Protein AF-A0A2K5KB95-F1 (afdb_monomer_lite)

pLDDT: mean 85.23, std 13.0, range [52.12, 96.81]

InterPro domains:
  IPR022812 Dynamin [PTHR11566] (14-64)
  IPR027417 P-loop containing nucleoside triphosphate hydrolase [G3DSA:3.40.50.300] (2-68)
  IPR027417 P-loop containing nucleoside triphosphate hydrolase [SSF52540] (10-69)
  IPR045063 Dynamin, N-terminal [PF00350] (38-68)

Radius of gyration: 21.18 Å; chains: 1; bounding box: 48×24×63 Å

Foldseek 3Di:
DDPVVVVVVVCVVVVVVVVVLVVCVVVVVCVVDPGDDDDDDDDPPPCSQVVCCVVVVDRDDDDDPPPPDDVVPPDD

Organism: Colobus angolensis palliatus (NCBI:txid336983)

Sequence (76 aa):
LDDNNLCSQYEEKVRPCIDLIDSLRALGVEQDLALPAIAVIGDQSSGKSSVLEALSGVVLPRGSVAHSYNPSRRIP

Structure (mmCIF, N/CA/C/O backbone):
data_AF-A0A2K5KB95-F1
#
_entry.id   AF-A0A2K5KB95-F1
#
loop_
_atom_site.group_PDB
_atom_site.id
_atom_site.type_symbol
_atom_site.label_atom_id
_atom_site.label_alt_id
_atom_site.label_comp_id
_atom_site.label_asym_id
_atom_site.label_entity_id
_atom_site.label_seq_id
_atom_site.pdbx_PDB_ins_code
_atom_site.Cartn_x
_atom_site.Cartn_y
_atom_site.Cartn_z
_atom_site.occupancy
_atom_site.B_iso_or_equiv
_atom_site.auth_seq_id
_atom_site.auth_comp_id
_atom_site.auth_asym_id
_atom_site.auth_atom_id
_atom_site.pdbx_PDB_model_num
ATOM 1 N N . LEU A 1 1 ? 27.823 -7.314 12.046 1.00 52.12 1 LEU A N 1
ATOM 2 C CA . LEU A 1 1 ? 26.682 -6.513 12.532 1.00 52.12 1 LEU A CA 1
ATOM 3 C C . LEU A 1 1 ? 25.490 -7.040 11.765 1.00 52.12 1 LEU A C 1
ATOM 5 O O . LEU A 1 1 ? 25.493 -6.927 10.551 1.00 52.12 1 LEU A O 1
ATOM 9 N N . ASP A 1 2 ? 24.602 -7.766 12.435 1.00 64.44 2 ASP A N 1
ATOM 10 C CA . ASP A 1 2 ? 23.555 -8.546 11.776 1.00 64.44 2 ASP A CA 1
ATOM 11 C C . ASP A 1 2 ? 22.410 -7.630 11.330 1.00 64.44 2 ASP A C 1
ATOM 13 O O . ASP A 1 2 ? 21.561 -7.253 12.139 1.00 64.44 2 ASP A O 1
ATOM 17 N N . ASP A 1 3 ? 22.374 -7.281 10.041 1.00 66.56 3 ASP A N 1
ATOM 18 C CA . ASP A 1 3 ? 21.318 -6.455 9.426 1.00 66.56 3 ASP A CA 1
ATOM 19 C C . ASP A 1 3 ? 19.901 -6.995 9.715 1.00 66.56 3 ASP A C 1
ATOM 21 O O . ASP A 1 3 ? 18.944 -6.236 9.874 1.00 66.56 3 ASP A O 1
ATOM 25 N N . ASN A 1 4 ? 19.783 -8.313 9.908 1.00 73.00 4 ASN A N 1
ATOM 26 C CA . ASN A 1 4 ? 18.543 -8.996 10.283 1.00 73.00 4 ASN A CA 1
ATOM 27 C C . ASN A 1 4 ? 17.963 -8.525 11.628 1.00 73.00 4 ASN A C 1
ATOM 29 O O . ASN A 1 4 ? 16.744 -8.470 11.791 1.00 73.00 4 ASN A O 1
ATOM 33 N N . ASN A 1 5 ? 18.811 -8.168 12.598 1.00 78.44 5 ASN A N 1
ATOM 34 C CA . ASN A 1 5 ? 18.354 -7.736 13.919 1.00 78.44 5 ASN A CA 1
ATOM 35 C C . ASN A 1 5 ? 17.791 -6.305 13.872 1.00 78.44 5 ASN A C 1
ATOM 37 O O . ASN A 1 5 ? 16.784 -6.003 14.511 1.00 78.44 5 ASN A O 1
ATOM 41 N N . LEU A 1 6 ? 18.401 -5.443 13.053 1.00 83.69 6 LEU A N 1
ATOM 42 C CA . LEU A 1 6 ? 17.933 -4.076 12.849 1.00 83.69 6 LEU A CA 1
ATOM 43 C C . LEU A 1 6 ? 16.579 -4.061 12.127 1.00 83.69 6 LEU A C 1
ATOM 45 O O . LEU A 1 6 ? 15.656 -3.393 12.589 1.00 83.69 6 LEU A O 1
ATOM 49 N N . CYS A 1 7 ? 16.432 -4.846 11.052 1.00 86.69 7 CYS A N 1
ATOM 50 C CA . CYS A 1 7 ? 15.158 -4.996 10.345 1.00 86.69 7 CYS A CA 1
ATOM 51 C C . CYS A 1 7 ? 14.032 -5.455 11.275 1.00 86.69 7 CYS A C 1
ATOM 53 O O . CYS A 1 7 ? 12.985 -4.816 11.296 1.00 86.69 7 CYS A O 1
ATOM 55 N N . SER A 1 8 ? 14.260 -6.488 12.093 1.00 88.62 8 SER A N 1
ATOM 56 C CA . SER A 1 8 ? 13.254 -6.984 13.042 1.00 88.62 8 SER A CA 1
ATOM 57 C C . SER A 1 8 ? 12.816 -5.912 14.048 1.00 88.62 8 SER A C 1
ATOM 59 O O . SER A 1 8 ? 11.624 -5.774 14.312 1.00 88.62 8 SER A O 1
ATOM 61 N N . GLN A 1 9 ? 13.756 -5.129 14.591 1.00 89.19 9 GLN A N 1
ATOM 62 C CA . GLN A 1 9 ? 13.440 -4.053 15.540 1.00 89.19 9 GLN A CA 1
ATOM 63 C C . GLN A 1 9 ? 12.650 -2.904 14.896 1.00 89.19 9 GLN A C 1
ATOM 65 O O . GLN A 1 9 ? 11.779 -2.313 15.538 1.00 89.19 9 GLN A O 1
ATOM 70 N N . TYR A 1 10 ? 12.947 -2.561 13.639 1.00 89.50 10 TYR A N 1
ATOM 71 C CA . TYR A 1 10 ? 12.153 -1.577 12.900 1.00 89.50 10 TYR A CA 1
ATOM 72 C C . TYR A 1 10 ? 10.749 -2.095 12.627 1.00 89.50 10 TYR A C 1
ATOM 74 O O . TYR A 1 10 ? 9.772 -1.377 12.820 1.00 89.50 10 TYR A O 1
ATOM 82 N N . GLU A 1 11 ? 10.643 -3.348 12.211 1.00 91.12 11 GLU A N 1
ATOM 83 C CA . GLU A 1 11 ? 9.379 -3.973 11.864 1.00 91.12 11 GLU A CA 1
ATOM 84 C C . GLU A 1 11 ? 8.430 -4.066 13.070 1.00 91.12 11 GLU A C 1
ATOM 86 O O . GLU A 1 11 ? 7.250 -3.743 12.943 1.00 91.12 11 GLU A O 1
ATOM 91 N N . GLU A 1 12 ? 8.954 -4.414 14.253 1.00 93.25 12 GLU 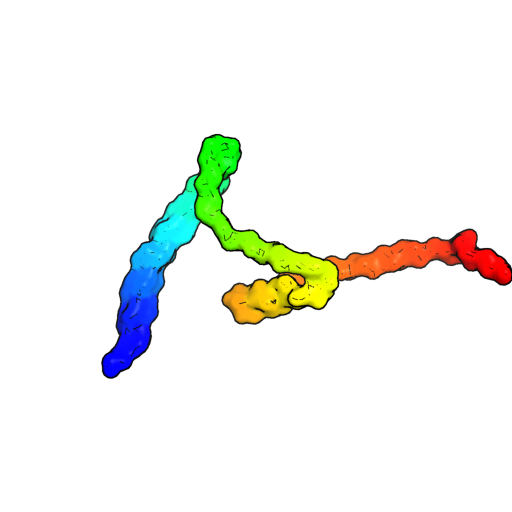A N 1
ATOM 92 C CA . GLU A 1 12 ? 8.207 -4.443 15.521 1.00 93.25 12 GLU A CA 1
ATOM 93 C C . GLU A 1 12 ? 7.622 -3.072 15.885 1.00 93.25 12 GLU A C 1
ATOM 95 O O . GLU A 1 12 ? 6.512 -2.981 16.404 1.00 93.25 12 GLU A O 1
ATOM 100 N N . LYS A 1 13 ? 8.341 -1.987 15.578 1.00 91.69 13 LYS A N 1
ATOM 101 C CA . LYS A 1 13 ? 7.888 -0.620 15.872 1.00 91.69 13 LYS A CA 1
ATOM 102 C C . LYS A 1 13 ? 6.971 -0.042 14.799 1.00 91.69 13 LYS A C 1
ATOM 104 O O . LYS A 1 13 ? 6.109 0.771 15.115 1.00 91.69 13 LYS A O 1
ATOM 109 N N . VAL A 1 14 ? 7.170 -0.413 13.536 1.00 94.06 14 VAL A N 1
ATOM 110 C CA . VAL A 1 14 ? 6.444 0.168 12.398 1.00 94.06 14 VAL A CA 1
ATOM 111 C C . VAL A 1 14 ? 5.089 -0.506 12.187 1.00 94.06 14 VAL A C 1
ATOM 113 O O . VAL A 1 14 ? 4.119 0.198 11.909 1.00 94.06 14 VAL A O 1
ATOM 116 N N . ARG A 1 15 ? 4.989 -1.832 12.360 1.00 94.50 15 ARG A N 1
ATOM 117 C CA . ARG A 1 15 ? 3.727 -2.573 12.177 1.00 94.50 15 ARG A CA 1
ATOM 118 C C . ARG A 1 15 ? 2.561 -2.002 12.995 1.00 94.50 15 ARG A C 1
ATOM 120 O O . ARG A 1 15 ? 1.562 -1.652 12.372 1.00 94.50 15 ARG A O 1
ATOM 127 N N . PRO A 1 16 ? 2.688 -1.771 14.320 1.00 96.38 16 PRO A N 1
ATOM 128 C CA . PRO A 1 16 ? 1.580 -1.241 15.115 1.00 96.38 16 PRO A CA 1
ATOM 129 C C . PRO A 1 16 ? 1.101 0.138 14.652 1.00 96.38 16 PRO A C 1
ATOM 131 O O . PRO A 1 16 ? -0.077 0.460 14.775 1.00 96.38 16 PRO A O 1
ATOM 134 N N . CYS A 1 17 ? 2.003 0.964 14.111 1.00 95.81 17 CYS A N 1
ATOM 135 C CA . CYS A 1 17 ? 1.642 2.268 13.564 1.00 95.81 17 CYS A CA 1
ATOM 136 C C . CYS A 1 17 ? 0.789 2.126 12.299 1.00 95.81 17 CYS A C 1
ATOM 138 O O . CYS A 1 17 ? -0.200 2.839 12.157 1.00 95.81 17 CYS A O 1
ATOM 140 N N . ILE A 1 18 ? 1.152 1.210 11.396 1.00 95.56 18 ILE A N 1
ATOM 141 C CA . ILE A 1 18 ? 0.378 0.935 10.176 1.00 95.56 18 ILE A CA 1
ATOM 142 C C . ILE A 1 18 ? -0.995 0.368 10.553 1.00 95.56 18 ILE A C 1
ATOM 144 O O . ILE A 1 18 ? -2.011 0.907 10.116 1.00 95.56 18 ILE A O 1
ATOM 148 N N . ASP A 1 19 ? -1.025 -0.627 11.444 1.00 96.06 19 ASP A N 1
ATOM 149 C CA . ASP A 1 19 ? -2.258 -1.266 11.918 1.00 96.06 19 ASP A CA 1
ATOM 150 C C . ASP A 1 19 ? -3.212 -0.254 12.572 1.00 96.06 19 ASP A C 1
ATOM 152 O O . ASP A 1 19 ? -4.432 -0.315 12.389 1.00 96.06 19 ASP A O 1
ATOM 156 N N . LEU A 1 20 ? -2.667 0.714 13.316 1.00 96.06 20 LEU A N 1
ATOM 157 C CA . LEU A 1 20 ? -3.444 1.795 13.914 1.00 96.06 20 LEU A CA 1
ATOM 158 C C . LEU A 1 20 ? -4.063 2.702 12.848 1.00 96.06 20 LEU A C 1
ATOM 160 O O . LEU A 1 20 ? -5.251 3.009 12.936 1.00 96.06 20 LEU A O 1
ATOM 164 N N . ILE A 1 21 ? -3.291 3.130 11.845 1.00 96.12 21 ILE A N 1
ATOM 165 C CA . ILE A 1 21 ? -3.820 3.961 10.755 1.00 96.12 21 ILE A CA 1
ATOM 166 C C . ILE A 1 21 ? -4.921 3.222 9.992 1.00 96.12 21 ILE A C 1
ATOM 168 O O . ILE A 1 21 ? -5.966 3.814 9.714 1.00 96.12 21 ILE A O 1
ATOM 172 N N . ASP A 1 22 ? -4.735 1.934 9.710 1.00 95.88 22 ASP A N 1
ATOM 173 C CA . ASP A 1 22 ? -5.745 1.123 9.030 1.00 95.88 22 ASP A CA 1
ATOM 174 C C . ASP A 1 22 ? -7.003 0.935 9.888 1.00 95.88 22 ASP A C 1
ATOM 176 O O . ASP A 1 22 ? -8.120 1.034 9.376 1.00 95.88 22 ASP A O 1
ATOM 180 N N . SER A 1 23 ? -6.847 0.779 11.205 1.00 96.81 23 SER A N 1
ATOM 181 C CA . SER A 1 23 ? -7.971 0.722 12.149 1.00 96.81 23 SER A CA 1
ATOM 182 C C . SER A 1 23 ? -8.750 2.039 12.196 1.00 96.81 23 SER A C 1
ATOM 184 O O . SER A 1 23 ? -9.979 2.036 12.145 1.00 96.81 23 SER A O 1
ATOM 186 N N . LEU A 1 24 ? -8.059 3.183 12.245 1.00 95.88 24 LEU A N 1
ATOM 187 C CA . LEU A 1 24 ? -8.699 4.502 12.206 1.00 95.88 24 LEU A CA 1
ATOM 188 C C . LEU A 1 24 ? -9.441 4.724 10.884 1.00 95.88 24 LEU A C 1
ATOM 190 O O . LEU A 1 24 ? -10.559 5.244 10.884 1.00 95.88 24 LEU A O 1
ATOM 194 N N . ARG A 1 25 ? -8.856 4.287 9.762 1.00 95.69 25 ARG A N 1
ATOM 195 C CA . ARG A 1 25 ? -9.502 4.351 8.448 1.00 95.69 25 ARG A CA 1
ATOM 196 C C . ARG A 1 25 ? -10.769 3.497 8.410 1.00 95.69 25 ARG A C 1
ATOM 198 O O . ARG A 1 25 ? -11.810 3.981 7.980 1.00 95.69 25 ARG A O 1
ATOM 205 N N . ALA A 1 26 ? -10.714 2.272 8.933 1.00 95.19 26 ALA A N 1
ATOM 206 C CA . ALA A 1 26 ? -11.866 1.371 9.007 1.00 95.19 26 ALA A CA 1
ATOM 207 C C . ALA A 1 26 ? -13.018 1.923 9.869 1.00 95.19 26 ALA A C 1
ATOM 209 O O . ALA A 1 26 ? -14.181 1.625 9.606 1.00 95.19 26 ALA A O 1
ATOM 210 N N . LEU A 1 27 ? -12.708 2.756 10.869 1.00 96.00 27 LEU A N 1
ATOM 211 C CA . LEU A 1 27 ? -13.694 3.466 11.692 1.00 96.00 27 LEU A CA 1
ATOM 212 C C . LEU A 1 27 ? -14.244 4.741 11.030 1.00 96.00 27 LEU A C 1
ATOM 214 O O . LEU A 1 27 ? -15.116 5.394 11.598 1.00 96.00 27 LEU A O 1
ATOM 218 N N . GLY A 1 28 ? -13.751 5.107 9.846 1.00 94.00 28 GLY A N 1
ATOM 219 C CA . GLY A 1 28 ? -14.206 6.275 9.099 1.00 94.00 28 GLY A CA 1
ATOM 220 C C . GLY A 1 28 ? -13.561 7.597 9.517 1.00 94.00 28 GLY A C 1
ATOM 221 O O . GLY A 1 28 ? -13.973 8.642 9.022 1.00 94.00 28 GLY A O 1
ATOM 222 N N . VAL A 1 29 ? -12.526 7.580 10.361 1.00 94.56 29 VAL A N 1
ATOM 223 C CA . VAL A 1 29 ? -11.870 8.800 10.875 1.00 94.56 29 VAL A CA 1
ATOM 224 C C . VAL A 1 29 ? -11.310 9.684 9.753 1.00 94.56 29 VAL A C 1
ATOM 226 O O . VAL A 1 29 ? -11.236 10.900 9.909 1.00 94.56 29 VAL A O 1
ATOM 229 N N . GLU A 1 30 ? -10.982 9.097 8.597 1.00 92.88 30 GLU A N 1
ATOM 230 C CA . GLU A 1 30 ? -10.452 9.825 7.436 1.00 92.88 30 GLU A CA 1
ATOM 231 C C . GLU A 1 30 ? -11.385 10.907 6.861 1.00 92.88 30 GLU A C 1
ATOM 233 O O . GLU A 1 30 ? -10.930 11.766 6.109 1.00 92.88 30 GLU A O 1
ATOM 238 N N . GLN A 1 31 ? -12.676 10.879 7.215 1.00 91.25 31 GLN A N 1
ATOM 239 C CA . GLN A 1 31 ? -13.673 11.871 6.791 1.00 91.25 31 GLN A CA 1
ATOM 240 C C . GLN A 1 31 ? -13.508 13.213 7.514 1.00 91.25 31 GLN A C 1
ATOM 242 O O . GLN A 1 31 ? -13.709 14.264 6.908 1.00 91.25 31 GLN A O 1
ATOM 247 N N . ASP A 1 32 ? -13.112 13.167 8.786 1.00 93.38 32 ASP A N 1
ATOM 248 C CA . ASP A 1 32 ? -12.969 14.346 9.645 1.00 93.38 32 ASP A CA 1
ATOM 249 C C . ASP A 1 32 ? -11.499 14.746 9.844 1.00 93.38 32 ASP A C 1
ATOM 251 O O . ASP A 1 32 ? -11.192 15.910 10.110 1.00 93.38 32 ASP A O 1
ATOM 255 N N . LEU A 1 33 ? -10.570 13.792 9.707 1.00 92.19 33 LEU A N 1
ATOM 256 C CA . LEU A 1 33 ? -9.137 14.000 9.891 1.00 92.19 33 LEU A CA 1
ATOM 257 C C . LEU A 1 33 ? -8.334 13.278 8.812 1.00 92.19 33 LEU A C 1
ATOM 259 O O . LEU A 1 33 ? -8.441 12.069 8.649 1.00 92.19 33 LEU A O 1
ATOM 263 N N . ALA A 1 34 ? -7.430 13.993 8.144 1.00 93.56 34 ALA A N 1
ATOM 264 C CA . ALA A 1 34 ? -6.520 13.376 7.186 1.00 93.56 34 ALA A CA 1
ATOM 265 C C . ALA A 1 34 ? -5.613 12.334 7.869 1.00 93.56 34 ALA A C 1
ATOM 267 O O . ALA A 1 34 ? -4.786 12.673 8.720 1.00 93.56 34 ALA A O 1
ATOM 268 N N . LEU A 1 35 ? -5.746 11.068 7.465 1.00 96.00 35 LEU A N 1
ATOM 269 C CA . LEU A 1 35 ? -4.869 9.987 7.908 1.00 96.00 35 LEU A CA 1
ATOM 270 C C . LEU A 1 35 ? -3.649 9.859 6.980 1.00 96.00 35 LEU A C 1
ATOM 272 O O . LEU A 1 35 ? -3.788 10.020 5.764 1.00 96.00 35 LEU A O 1
ATOM 276 N N . PRO A 1 36 ? -2.456 9.530 7.511 1.00 95.69 36 PRO A N 1
ATOM 277 C CA . PRO A 1 36 ? -1.275 9.275 6.694 1.00 95.69 36 PRO A CA 1
ATOM 278 C C . PRO A 1 36 ? -1.515 8.188 5.635 1.00 95.69 36 PRO A C 1
ATOM 280 O O . PRO A 1 36 ? -2.011 7.101 5.934 1.00 95.69 36 PRO A O 1
ATOM 283 N N . ALA A 1 37 ? -1.131 8.473 4.392 1.00 93.31 37 ALA A N 1
ATOM 284 C CA . ALA A 1 37 ? -1.186 7.537 3.273 1.00 93.31 37 ALA A CA 1
ATOM 285 C C . ALA A 1 37 ? -0.107 7.880 2.236 1.00 93.31 37 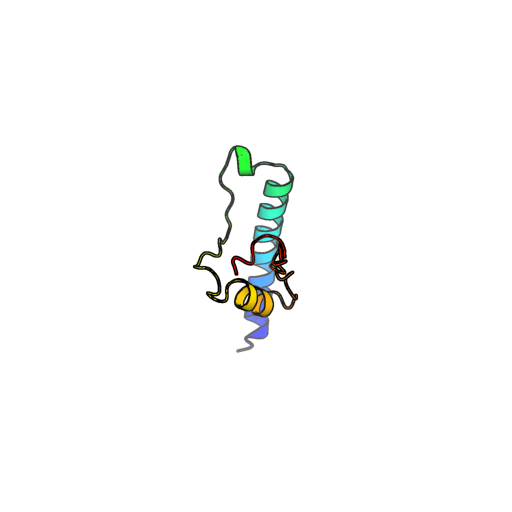ALA A C 1
ATOM 287 O O . ALA A 1 37 ? 0.326 9.028 2.132 1.00 93.31 37 ALA A O 1
ATOM 288 N N . ILE A 1 38 ? 0.310 6.887 1.447 1.00 92.06 38 ILE A N 1
ATOM 289 C CA . ILE A 1 38 ? 1.221 7.078 0.313 1.00 92.06 38 ILE A CA 1
ATOM 290 C C . ILE A 1 38 ? 0.406 6.942 -0.970 1.00 92.06 38 ILE A C 1
ATOM 292 O O . ILE A 1 38 ? -0.101 5.866 -1.282 1.00 92.06 38 ILE A O 1
ATOM 296 N N . ALA A 1 39 ? 0.281 8.035 -1.720 1.00 91.88 39 ALA A N 1
ATOM 297 C CA . ALA A 1 39 ? -0.388 8.036 -3.014 1.00 91.88 39 ALA A CA 1
ATOM 298 C C . ALA A 1 39 ? 0.607 7.743 -4.146 1.00 91.88 39 ALA A C 1
ATOM 300 O O . ALA A 1 39 ? 1.704 8.299 -4.184 1.00 91.88 39 ALA A O 1
ATOM 301 N N . VAL A 1 40 ? 0.202 6.905 -5.104 1.00 90.62 40 VAL A N 1
ATOM 302 C CA . VAL A 1 40 ? 0.979 6.608 -6.317 1.00 90.62 40 VAL A CA 1
ATOM 303 C C . VAL A 1 40 ? 0.327 7.301 -7.510 1.00 90.62 40 VAL A C 1
ATOM 305 O O . VAL A 1 40 ? -0.819 7.014 -7.847 1.00 90.62 40 VAL A O 1
ATOM 308 N N . ILE A 1 41 ? 1.058 8.209 -8.162 1.00 93.31 41 ILE A N 1
ATOM 309 C CA . ILE A 1 41 ? 0.545 9.078 -9.234 1.00 93.31 41 ILE A CA 1
ATOM 310 C C . ILE A 1 41 ? 1.459 8.986 -10.464 1.00 93.31 41 ILE A C 1
ATOM 312 O O . ILE A 1 41 ? 2.672 8.833 -10.339 1.00 93.31 41 ILE A O 1
ATOM 316 N N . GLY A 1 42 ? 0.877 9.064 -11.662 1.00 93.12 42 GLY A N 1
ATOM 317 C CA . GLY A 1 42 ? 1.607 9.126 -12.930 1.00 93.12 42 GLY A CA 1
ATOM 318 C C . GLY A 1 42 ? 0.707 8.886 -14.144 1.00 93.12 42 GLY A C 1
ATOM 319 O O . GLY A 1 42 ? -0.381 8.321 -14.011 1.00 93.12 42 GLY A O 1
ATOM 320 N N . ASP A 1 43 ? 1.185 9.241 -15.334 1.00 94.31 43 ASP A N 1
ATOM 321 C CA . ASP A 1 43 ? 0.423 9.190 -16.594 1.00 94.31 43 ASP A CA 1
ATOM 322 C C . ASP A 1 43 ? 0.057 7.772 -17.049 1.00 94.31 43 ASP A C 1
ATOM 324 O O . ASP A 1 43 ? 0.675 6.792 -16.631 1.00 94.31 43 ASP A O 1
ATOM 328 N N . GLN A 1 44 ? -0.940 7.613 -17.924 1.00 89.19 44 GLN A N 1
ATOM 329 C CA . GLN A 1 44 ? -1.298 6.296 -18.469 1.00 89.19 44 GLN A CA 1
ATOM 330 C C . GLN A 1 44 ? -0.048 5.554 -18.982 1.00 89.19 44 GLN A C 1
ATOM 332 O O . GLN A 1 44 ? 0.802 6.129 -19.652 1.00 89.19 44 GLN A O 1
ATOM 337 N N . SER A 1 45 ? 0.075 4.270 -18.633 1.00 87.69 45 SER A N 1
ATOM 338 C CA . SER A 1 45 ? 1.218 3.419 -19.006 1.00 87.69 45 SER A CA 1
ATOM 339 C C . SER A 1 45 ? 2.573 3.764 -18.363 1.00 87.69 45 SER A C 1
ATOM 341 O O . SER A 1 45 ? 3.558 3.106 -18.674 1.00 87.69 45 SER A O 1
ATOM 343 N N . SER A 1 46 ? 2.637 4.676 -17.384 1.00 91.75 46 SER A N 1
ATOM 344 C CA . SER A 1 46 ? 3.877 4.995 -16.644 1.00 91.75 46 SER A CA 1
ATOM 345 C C . SER A 1 46 ? 4.399 3.889 -15.705 1.00 91.75 46 SER A C 1
ATOM 347 O O . SER A 1 46 ? 5.315 4.123 -14.923 1.00 91.75 46 SER A O 1
ATOM 349 N N . GLY A 1 47 ? 3.786 2.700 -15.705 1.00 91.62 47 GLY A N 1
ATOM 350 C CA . GLY A 1 47 ? 4.255 1.559 -14.910 1.00 91.62 47 GLY A CA 1
ATOM 351 C C . GLY A 1 47 ? 3.825 1.522 -13.436 1.00 91.62 47 GLY A C 1
ATOM 352 O O . GLY A 1 47 ? 4.289 0.644 -12.719 1.00 91.62 47 GLY A O 1
ATOM 353 N N . LYS A 1 48 ? 2.909 2.392 -12.976 1.00 94.38 48 LYS A N 1
ATOM 354 C CA . LYS A 1 48 ? 2.395 2.405 -11.580 1.00 94.38 48 LYS A CA 1
ATOM 355 C C . LYS A 1 48 ? 2.010 1.015 -11.061 1.00 94.38 48 LYS A C 1
ATOM 357 O O . LYS A 1 48 ? 2.442 0.613 -9.988 1.00 94.38 48 LYS A O 1
ATOM 362 N N . SER A 1 49 ? 1.225 0.273 -11.846 1.00 91.81 49 SER A N 1
ATOM 363 C CA . SER A 1 49 ? 0.797 -1.081 -11.487 1.00 91.81 49 SER A CA 1
ATOM 364 C C . SER A 1 49 ? 1.980 -2.044 -11.422 1.00 91.81 49 SER A C 1
ATOM 366 O O . SER A 1 49 ? 2.063 -2.808 -10.477 1.00 91.81 49 SER A O 1
ATOM 368 N N . SER A 1 50 ? 2.941 -1.949 -12.347 1.00 92.69 50 SER A N 1
ATOM 369 C CA . SER A 1 50 ? 4.137 -2.802 -12.340 1.00 92.69 50 SER A CA 1
ATOM 370 C C . SER A 1 50 ? 5.010 -2.579 -11.101 1.00 92.69 50 SER A C 1
ATOM 372 O O . SER A 1 50 ? 5.582 -3.533 -10.583 1.00 92.69 50 SER A O 1
ATOM 374 N N . VAL A 1 51 ? 5.121 -1.336 -10.621 1.00 93.44 51 VAL A N 1
ATOM 375 C CA . VAL A 1 51 ? 5.877 -1.014 -9.399 1.00 93.44 51 VAL A CA 1
ATOM 376 C C . VAL A 1 51 ? 5.166 -1.569 -8.168 1.00 93.44 51 VAL A C 1
ATOM 378 O O . VAL A 1 51 ? 5.796 -2.210 -7.331 1.00 93.44 51 VAL A O 1
ATOM 381 N N . LEU A 1 52 ? 3.851 -1.370 -8.067 1.00 93.00 52 LEU A N 1
ATOM 382 C CA . LEU A 1 52 ? 3.068 -1.910 -6.957 1.00 93.00 52 LEU A CA 1
ATOM 383 C C . LEU A 1 52 ? 3.044 -3.444 -6.954 1.00 93.00 52 LEU A C 1
ATOM 385 O O . LEU 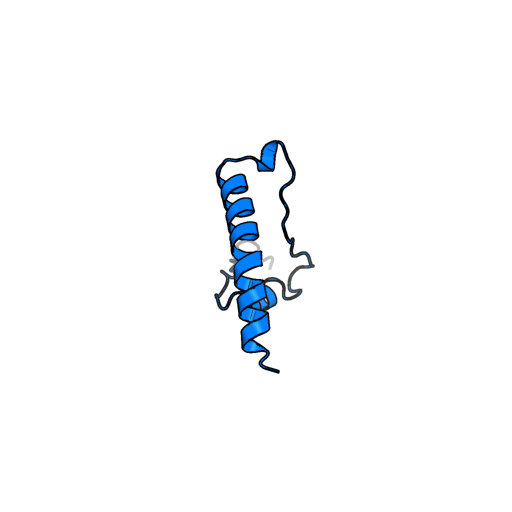A 1 52 ? 3.101 -4.037 -5.882 1.00 93.00 52 LEU A O 1
ATOM 389 N N . GLU A 1 53 ? 3.021 -4.091 -8.121 1.00 93.62 53 GLU A N 1
ATOM 390 C CA . GLU A 1 53 ? 3.155 -5.549 -8.253 1.00 93.62 53 GLU A CA 1
ATOM 391 C C . GLU A 1 53 ? 4.505 -6.033 -7.700 1.00 93.62 53 GLU A C 1
ATOM 393 O O . GLU A 1 53 ? 4.551 -6.973 -6.908 1.00 93.62 53 GLU A O 1
ATOM 398 N N . ALA A 1 54 ? 5.602 -5.352 -8.049 1.00 94.56 54 ALA A N 1
ATOM 399 C CA . ALA A 1 54 ? 6.940 -5.697 -7.569 1.00 94.56 54 ALA A CA 1
ATOM 400 C C . ALA A 1 54 ? 7.114 -5.487 -6.053 1.00 94.56 54 ALA A C 1
ATOM 402 O O . ALA A 1 54 ? 7.805 -6.270 -5.408 1.00 94.56 54 ALA A O 1
ATOM 403 N N . LEU A 1 55 ? 6.491 -4.447 -5.486 1.00 93.25 55 LEU A N 1
ATOM 404 C CA . LEU A 1 55 ? 6.565 -4.141 -4.052 1.00 93.25 55 LEU A CA 1
ATOM 405 C C . LEU A 1 55 ? 5.641 -5.022 -3.204 1.00 93.25 55 LEU A C 1
ATOM 407 O O . LEU A 1 55 ? 6.021 -5.434 -2.113 1.00 93.25 55 LEU A O 1
ATOM 411 N N . SER A 1 56 ? 4.425 -5.291 -3.685 1.00 90.81 56 SER A N 1
ATOM 412 C CA . SER A 1 56 ? 3.432 -6.081 -2.945 1.00 90.81 56 SER A CA 1
ATOM 413 C C . SER A 1 56 ? 3.614 -7.589 -3.111 1.00 90.81 56 SER A C 1
ATOM 415 O O . SER A 1 56 ? 3.095 -8.354 -2.303 1.00 90.81 56 SER A O 1
ATOM 417 N N . GLY A 1 57 ? 4.300 -8.032 -4.171 1.00 93.12 57 GLY A N 1
ATOM 418 C CA . GLY A 1 57 ? 4.363 -9.444 -4.552 1.00 93.12 57 GLY A CA 1
ATOM 419 C C . GLY A 1 57 ? 3.031 -9.998 -5.075 1.00 93.12 57 GLY A C 1
ATOM 420 O O . GLY A 1 57 ? 2.910 -11.205 -5.279 1.00 93.12 57 GLY A O 1
ATOM 421 N N . VAL A 1 58 ? 2.031 -9.139 -5.298 1.00 91.38 58 VAL A N 1
ATOM 422 C CA . VAL A 1 58 ? 0.693 -9.510 -5.770 1.00 91.38 58 VAL A CA 1
ATOM 423 C C . VAL A 1 58 ? 0.474 -8.958 -7.173 1.00 91.38 58 VAL A C 1
ATOM 425 O O . VAL A 1 58 ? 0.811 -7.815 -7.464 1.00 91.38 58 VAL A O 1
ATOM 428 N N . VAL A 1 59 ? -0.132 -9.764 -8.049 1.00 87.50 59 VAL A N 1
ATOM 429 C CA . VAL A 1 59 ? -0.542 -9.313 -9.386 1.00 87.50 59 VAL A CA 1
ATOM 430 C C . VAL A 1 59 ? -1.774 -8.424 -9.258 1.00 87.50 59 VAL A C 1
ATOM 432 O O . VAL A 1 59 ? -2.802 -8.850 -8.729 1.00 87.50 59 VAL A O 1
ATOM 435 N N . LEU A 1 60 ? -1.685 -7.194 -9.762 1.00 86.44 60 LEU A N 1
A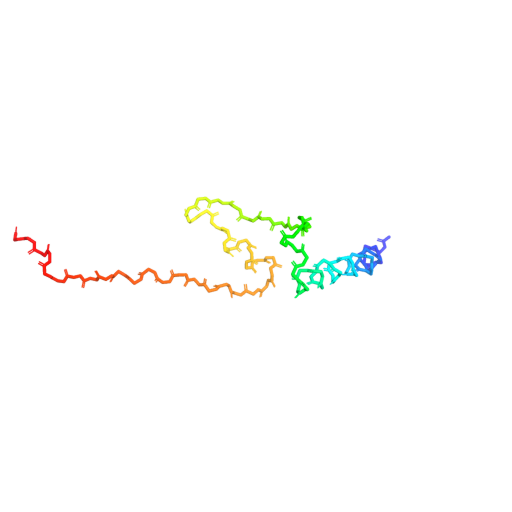TOM 436 C CA . LEU A 1 60 ? -2.799 -6.259 -9.732 1.00 86.44 60 LEU A CA 1
ATOM 437 C C . LEU A 1 60 ? -3.729 -6.505 -10.928 1.00 86.44 60 LEU A C 1
ATOM 439 O O . LEU A 1 60 ? -3.269 -6.836 -12.026 1.00 86.44 60 LEU A O 1
ATOM 443 N N . PRO A 1 61 ? -5.050 -6.322 -10.762 1.00 78.69 61 PRO A N 1
ATOM 444 C CA . PRO A 1 61 ? -5.986 -6.456 -11.868 1.00 78.69 61 PRO A CA 1
ATOM 445 C C . PRO A 1 61 ? -5.658 -5.433 -12.963 1.00 78.69 61 PRO A C 1
ATOM 447 O O . PRO A 1 61 ? -5.627 -4.223 -12.730 1.00 78.69 61 PRO A O 1
ATOM 450 N N . ARG A 1 62 ? -5.412 -5.922 -14.182 1.00 75.12 62 ARG A N 1
ATOM 451 C CA . ARG A 1 62 ? -5.149 -5.077 -15.352 1.00 75.12 62 ARG A CA 1
ATOM 452 C C . ARG A 1 62 ? -6.471 -4.730 -16.021 1.00 75.12 62 ARG A C 1
ATOM 454 O O . ARG A 1 62 ? -7.246 -5.621 -16.355 1.00 75.12 62 ARG A O 1
ATOM 461 N N . GLY A 1 63 ? -6.721 -3.440 -16.235 1.00 65.06 63 GLY A N 1
ATOM 462 C CA . GLY A 1 63 ? -7.886 -2.985 -16.989 1.00 65.06 63 GLY A CA 1
ATOM 463 C C . GLY A 1 63 ? -7.810 -3.486 -18.431 1.00 65.06 63 GLY A C 1
ATOM 464 O O . GLY A 1 63 ? -6.997 -2.999 -19.215 1.00 65.06 63 GLY A O 1
ATOM 465 N N . SER A 1 64 ? -8.644 -4.460 -18.793 1.00 55.22 64 SER A N 1
ATOM 466 C CA . SER A 1 64 ? -8.876 -4.806 -20.189 1.00 55.22 64 SER A CA 1
ATOM 467 C C . SER A 1 64 ? -9.689 -3.675 -20.815 1.00 55.22 64 SER A C 1
ATOM 469 O O . SER A 1 64 ? -10.877 -3.510 -20.546 1.00 55.22 64 SER A O 1
ATOM 471 N N . VAL A 1 6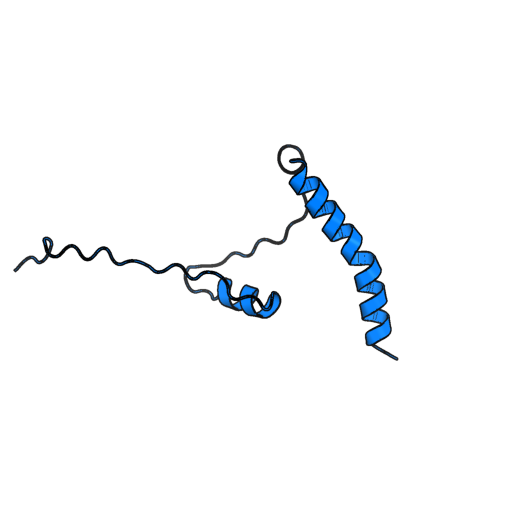5 ? -9.047 -2.860 -21.656 1.00 57.97 65 VAL A N 1
ATOM 472 C CA . VAL A 1 65 ? -9.775 -1.949 -22.544 1.00 57.97 65 VAL A CA 1
ATOM 473 C C . VAL A 1 65 ? -10.520 -2.824 -23.546 1.00 57.97 65 VAL A C 1
ATOM 475 O O . VAL A 1 65 ? -9.985 -3.191 -24.595 1.00 57.97 65 VAL A O 1
ATOM 478 N N . ALA A 1 66 ? -11.750 -3.202 -23.201 1.00 54.81 66 ALA A N 1
ATOM 479 C CA . ALA A 1 66 ? -12.701 -3.749 -24.146 1.00 54.81 66 ALA A CA 1
ATOM 480 C C . ALA A 1 66 ? -12.942 -2.659 -25.191 1.00 54.81 66 ALA A C 1
ATOM 482 O O . ALA A 1 66 ? -13.700 -1.714 -24.976 1.00 54.81 66 ALA A O 1
ATOM 483 N N . HIS A 1 67 ? -12.235 -2.753 -26.315 1.00 61.69 67 HIS A N 1
ATOM 484 C CA . HIS A 1 67 ? -12.564 -1.966 -27.485 1.00 61.69 67 HIS A CA 1
ATOM 485 C C . HIS A 1 67 ? -13.964 -2.419 -27.886 1.00 61.69 67 HIS A C 1
ATOM 487 O O . HIS A 1 67 ? -14.133 -3.512 -28.425 1.00 61.69 67 HIS A O 1
ATOM 493 N N . SER A 1 68 ? -14.976 -1.617 -27.553 1.00 65.50 68 SER A N 1
ATOM 494 C CA . SER A 1 68 ? -16.326 -1.791 -28.075 1.00 65.50 68 SER A CA 1
ATOM 495 C C . SER A 1 68 ? -16.251 -1.556 -29.582 1.00 65.50 68 SER A C 1
ATOM 497 O O . SER A 1 68 ? -16.367 -0.433 -30.074 1.00 65.50 68 SER A O 1
ATOM 499 N N . TYR A 1 69 ? -15.910 -2.612 -30.317 1.00 65.94 69 TYR A N 1
ATOM 500 C CA . TYR A 1 69 ? -15.873 -2.611 -31.765 1.00 65.94 69 TYR A CA 1
ATOM 501 C C . TYR A 1 69 ? -17.314 -2.480 -32.249 1.00 65.94 69 TYR A C 1
ATOM 503 O O . TYR A 1 69 ? -18.099 -3.421 -32.150 1.00 65.94 69 TYR A O 1
ATOM 511 N N . ASN A 1 70 ? -17.676 -1.295 -32.743 1.00 72.06 70 ASN A N 1
ATOM 512 C CA . ASN A 1 70 ? -18.950 -1.084 -33.414 1.00 72.06 70 ASN A C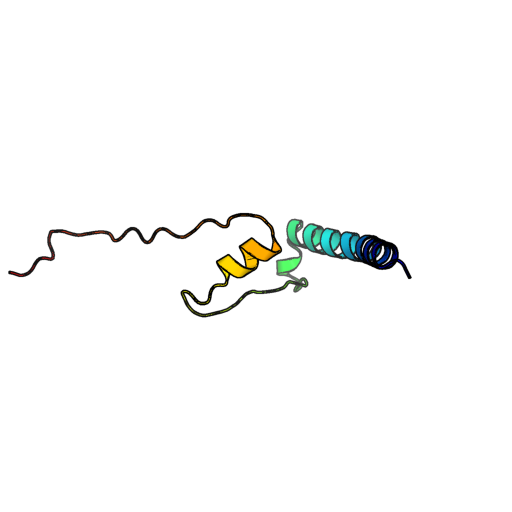A 1
ATOM 513 C C . ASN A 1 70 ? -18.743 -1.239 -34.933 1.00 72.06 70 ASN A C 1
ATOM 515 O O . ASN A 1 70 ? -18.230 -0.307 -35.564 1.00 72.06 70 ASN A O 1
ATOM 519 N N . PRO A 1 71 ? -19.150 -2.370 -35.544 1.00 65.94 71 PRO A N 1
ATOM 520 C CA . PRO A 1 71 ? -19.005 -2.591 -36.985 1.00 65.94 71 PRO A CA 1
ATOM 521 C C . PRO A 1 71 ? -19.779 -1.573 -37.841 1.00 65.94 71 PRO A C 1
ATOM 523 O O . PRO A 1 71 ? -19.477 -1.412 -39.020 1.00 65.94 71 PRO A O 1
ATOM 526 N N . SER A 1 72 ? -20.729 -0.834 -37.258 1.00 72.69 72 SER A N 1
ATOM 527 C CA . SER A 1 72 ? -21.603 0.111 -37.969 1.00 72.69 72 SER A CA 1
ATOM 528 C C . SER A 1 72 ? -20.951 1.464 -38.294 1.00 72.69 72 SER A C 1
ATOM 530 O O . SER A 1 72 ? -21.573 2.291 -38.951 1.00 72.69 72 SER A O 1
ATOM 532 N N . ARG A 1 73 ? -19.713 1.727 -37.841 1.00 60.78 73 ARG A N 1
ATOM 533 C CA . ARG A 1 73 ? -18.950 2.959 -38.158 1.00 60.78 73 ARG A CA 1
ATOM 534 C C . ARG A 1 73 ? -17.918 2.788 -39.279 1.00 60.78 73 ARG A C 1
ATOM 536 O O . ARG A 1 73 ? -17.084 3.669 -39.480 1.00 60.78 73 ARG A O 1
ATOM 543 N N . ARG A 1 74 ? -17.964 1.680 -40.024 1.00 66.31 74 ARG A N 1
ATOM 544 C CA . ARG A 1 74 ? -17.163 1.511 -41.241 1.00 66.31 74 ARG A CA 1
ATOM 545 C C . ARG A 1 74 ? -17.771 2.389 -42.343 1.00 66.31 74 ARG A C 1
ATOM 547 O O . ARG A 1 74 ? -18.691 1.964 -43.033 1.00 66.31 74 ARG A O 1
ATOM 554 N N . ILE A 1 75 ? -17.317 3.638 -42.445 1.00 61.84 75 ILE A N 1
ATOM 555 C CA . ILE A 1 75 ? -17.563 4.438 -43.651 1.00 61.84 75 ILE A CA 1
ATOM 556 C C . ILE A 1 75 ? -16.816 3.779 -44.827 1.00 61.84 75 ILE A C 1
ATOM 558 O O . ILE A 1 75 ? -15.708 3.281 -44.599 1.00 61.84 75 ILE A O 1
ATOM 562 N N . PRO A 1 76 ? -17.445 3.677 -46.013 1.00 61.50 76 PRO A N 1
ATOM 563 C CA . PRO A 1 76 ? -16.874 3.004 -47.180 1.00 61.50 76 PRO A CA 1
ATOM 564 C C . PRO A 1 76 ? -15.592 3.667 -47.689 1.00 61.50 76 PRO A C 1
ATOM 566 O O . PRO A 1 76 ? -15.439 4.896 -47.498 1.00 61.50 76 PRO A O 1
#

Secondary structure (DSSP, 8-state):
--HHHHHHHHHHHHHHHHHHHHHHHHTTGGGTSPPP-------TTSSHHHHHHHHHSSPPPP--------GGG---